Protein AF-A0A954F1F8-F1 (afdb_monomer)

Foldseek 3Di:
DLLVQLVVLLVVLVVLVVVLVPDDPPCSVVSCVPSPVSSVVSNVSSVVSNVVCCVPVVDDPDDDPDD

Sequence (67 aa):
MRMITGAILILTGEQAFAHSQSIPFPNQVFANQVLYPSSLVLVGLGVLFLVWGILTDTRRPSQQPGS

Nearest PDB structures (foldseek):
  6tz5-assembly1_AA  TM=8.633E-01  e=5.916E+00  Homo sapiens
  7jg8-assembly1_5  TM=4.782E-01  e=9.461E+00  Mycolicibacterium smegmatis

Radius of gyration: 17.86 Å; Cα contacts (8 Å, |Δi|>4): 66; chains: 1; bounding box: 41×23×54 Å

Structure (mmCIF, N/CA/C/O backbone):
data_AF-A0A954F1F8-F1
#
_entry.id   AF-A0A954F1F8-F1
#
loop_
_atom_site.group_PDB
_atom_site.id
_atom_site.type_symbol
_atom_site.label_atom_id
_atom_site.label_alt_id
_atom_site.label_comp_id
_atom_site.label_asym_id
_atom_site.label_entity_id
_atom_site.label_seq_id
_atom_site.pdbx_PDB_ins_code
_atom_site.Cartn_x
_atom_site.Cartn_y
_atom_site.Cartn_z
_atom_site.occupancy
_atom_site.B_iso_or_equiv
_atom_s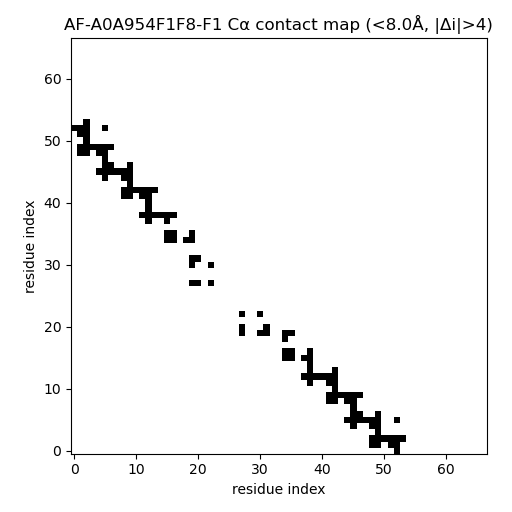ite.auth_seq_id
_atom_site.auth_comp_id
_atom_site.auth_asym_id
_atom_site.auth_atom_id
_atom_site.pdbx_PDB_model_num
ATOM 1 N N . MET A 1 1 ? -8.496 7.192 14.301 1.00 82.75 1 MET A N 1
ATOM 2 C CA . MET A 1 1 ? -7.236 7.396 13.534 1.00 82.75 1 MET A CA 1
ATOM 3 C C . MET A 1 1 ? -6.916 6.219 12.615 1.00 82.75 1 MET A C 1
ATOM 5 O O . MET A 1 1 ? -6.564 6.460 11.473 1.00 82.75 1 MET A O 1
ATOM 9 N N . ARG A 1 2 ? -7.077 4.962 13.061 1.00 91.62 2 ARG A N 1
ATOM 10 C CA . ARG A 1 2 ? -6.690 3.760 12.294 1.00 91.62 2 ARG A CA 1
ATOM 11 C C . ARG A 1 2 ? -7.423 3.617 10.958 1.00 91.62 2 ARG A C 1
ATOM 13 O O . ARG A 1 2 ? -6.780 3.342 9.956 1.00 91.62 2 ARG A O 1
ATOM 20 N N . MET A 1 3 ? -8.727 3.907 10.928 1.00 93.69 3 MET A N 1
ATOM 21 C CA . MET A 1 3 ? -9.501 3.919 9.678 1.00 93.69 3 MET A CA 1
ATOM 22 C C . MET A 1 3 ? -8.988 4.961 8.675 1.00 93.69 3 MET A C 1
ATOM 24 O O . MET A 1 3 ? -8.876 4.659 7.494 1.00 93.69 3 MET A O 1
ATOM 28 N N . ILE A 1 4 ? -8.625 6.161 9.147 1.00 94.50 4 ILE A N 1
ATOM 29 C CA . ILE A 1 4 ? -8.082 7.233 8.295 1.00 94.50 4 ILE A CA 1
ATOM 30 C C . ILE A 1 4 ? -6.725 6.808 7.729 1.00 94.50 4 ILE A C 1
ATOM 32 O O . ILE A 1 4 ? -6.502 6.919 6.530 1.00 94.50 4 ILE A O 1
ATOM 36 N N . THR A 1 5 ? -5.842 6.262 8.569 1.00 96.62 5 THR A N 1
ATOM 37 C CA . THR A 1 5 ? -4.563 5.698 8.118 1.00 96.62 5 THR A CA 1
ATOM 38 C C . THR A 1 5 ? -4.778 4.602 7.075 1.00 96.62 5 THR A C 1
ATOM 40 O O . THR A 1 5 ? -4.134 4.628 6.032 1.00 96.62 5 THR A O 1
ATOM 43 N N . GLY A 1 6 ? -5.716 3.680 7.316 1.00 96.75 6 GLY A N 1
ATOM 44 C CA . GLY A 1 6 ? -6.066 2.625 6.368 1.00 96.75 6 GLY A CA 1
ATOM 45 C C . GLY A 1 6 ? -6.539 3.173 5.020 1.00 96.75 6 GLY A C 1
ATOM 46 O O . GLY A 1 6 ? -6.028 2.765 3.981 1.00 96.75 6 GLY A O 1
ATOM 47 N N . ALA A 1 7 ? -7.440 4.158 5.035 1.00 97.19 7 ALA A N 1
ATOM 48 C CA . ALA A 1 7 ? -7.932 4.816 3.826 1.00 97.19 7 ALA A CA 1
ATOM 49 C C . ALA A 1 7 ? -6.808 5.517 3.040 1.00 97.19 7 ALA A C 1
ATOM 51 O O . ALA A 1 7 ? -6.717 5.354 1.827 1.00 97.19 7 ALA A O 1
ATOM 52 N N . ILE A 1 8 ? -5.910 6.236 3.724 1.00 98.06 8 ILE A N 1
ATOM 53 C CA . ILE A 1 8 ? -4.759 6.898 3.088 1.00 98.06 8 ILE A CA 1
ATOM 54 C C . ILE A 1 8 ? -3.827 5.874 2.432 1.00 98.06 8 ILE A C 1
ATOM 56 O O . ILE A 1 8 ? -3.369 6.090 1.311 1.00 98.06 8 ILE A O 1
ATOM 60 N N . LEU A 1 9 ? -3.552 4.753 3.103 1.00 98.12 9 LEU A N 1
ATOM 61 C CA . LEU A 1 9 ? -2.699 3.697 2.557 1.00 98.12 9 LEU A CA 1
ATOM 62 C C . LEU A 1 9 ? -3.311 3.058 1.304 1.00 98.12 9 LEU A C 1
ATOM 64 O O . LEU A 1 9 ? -2.590 2.846 0.333 1.00 98.12 9 LEU A O 1
ATOM 68 N N . ILE A 1 10 ? -4.628 2.825 1.289 1.00 98.31 10 ILE A N 1
ATOM 69 C CA . ILE A 1 10 ? -5.335 2.311 0.104 1.00 98.31 10 ILE A CA 1
ATOM 70 C C . ILE A 1 10 ? -5.210 3.294 -1.065 1.00 98.31 10 ILE A C 1
ATOM 72 O O . ILE A 1 10 ? -4.776 2.892 -2.142 1.00 98.31 10 ILE A O 1
ATOM 76 N N . LEU A 1 11 ? -5.507 4.580 -0.841 1.00 98.38 11 LEU A N 1
ATOM 77 C CA . LEU A 1 11 ? -5.399 5.620 -1.875 1.00 98.38 11 LEU A CA 1
ATOM 78 C C . LEU A 1 11 ? -3.966 5.760 -2.406 1.00 98.38 11 LEU A C 1
ATOM 80 O O . LEU A 1 11 ? -3.748 5.932 -3.602 1.00 98.38 11 LEU A O 1
ATOM 84 N N . THR A 1 12 ? -2.972 5.657 -1.524 1.00 98.06 12 THR A N 1
ATOM 85 C CA . THR A 1 12 ? -1.558 5.710 -1.920 1.00 98.06 12 THR A CA 1
ATOM 86 C C . THR A 1 12 ? -1.166 4.477 -2.735 1.00 98.06 12 THR A C 1
ATOM 88 O O . THR A 1 12 ? -0.431 4.593 -3.713 1.00 98.06 12 THR A O 1
ATOM 91 N N . GLY A 1 13 ? -1.667 3.294 -2.368 1.00 97.94 13 GLY A N 1
ATOM 92 C CA . GLY A 1 13 ? -1.466 2.073 -3.143 1.00 97.94 13 GLY A CA 1
ATOM 93 C C . GLY A 1 13 ? -2.080 2.172 -4.541 1.00 97.94 13 GLY A C 1
ATOM 94 O O . GLY A 1 13 ? -1.411 1.857 -5.523 1.00 97.94 13 GLY A O 1
ATOM 95 N N . GLU A 1 14 ? -3.302 2.695 -4.651 1.00 98.00 14 GLU A N 1
ATOM 96 C CA . GLU A 1 14 ? -3.947 2.974 -5.939 1.00 98.00 14 GLU A CA 1
ATOM 97 C C . GLU A 1 14 ? -3.130 3.968 -6.779 1.00 98.00 14 GLU A C 1
ATOM 99 O O . GLU A 1 14 ? -2.889 3.729 -7.963 1.00 98.00 14 GLU A O 1
ATOM 104 N N . GLN A 1 15 ? -2.620 5.039 -6.161 1.00 97.56 15 GLN A N 1
ATOM 105 C CA . GLN A 1 15 ? -1.756 6.005 -6.837 1.00 97.56 15 GLN A CA 1
ATOM 106 C C . GLN A 1 15 ? -0.474 5.349 -7.365 1.00 97.56 15 GLN A C 1
ATOM 108 O O . GLN A 1 15 ? -0.105 5.585 -8.516 1.00 97.56 15 GLN A O 1
ATOM 113 N N . ALA A 1 16 ? 0.191 4.509 -6.565 1.00 97.44 16 ALA A N 1
ATOM 114 C CA . ALA A 1 16 ? 1.406 3.810 -6.980 1.00 97.44 16 ALA A CA 1
ATOM 115 C C . ALA A 1 16 ? 1.140 2.878 -8.174 1.00 97.44 16 ALA A C 1
ATOM 117 O O . ALA A 1 16 ? 1.926 2.841 -9.125 1.00 97.44 16 ALA A O 1
ATOM 118 N N . PHE A 1 17 ? -0.001 2.181 -8.167 1.00 96.81 17 PHE A N 1
ATOM 119 C CA . PHE A 1 17 ? -0.441 1.358 -9.289 1.00 96.81 17 PHE A CA 1
ATOM 120 C C . PHE A 1 17 ? -0.708 2.205 -10.541 1.00 96.81 17 PHE A C 1
ATOM 122 O O . PHE A 1 17 ? -0.138 1.922 -11.595 1.00 96.81 17 PHE A O 1
ATOM 129 N N . ALA A 1 18 ? -1.494 3.278 -10.435 1.00 96.69 18 ALA A N 1
ATOM 130 C CA . ALA A 1 18 ? -1.785 4.170 -11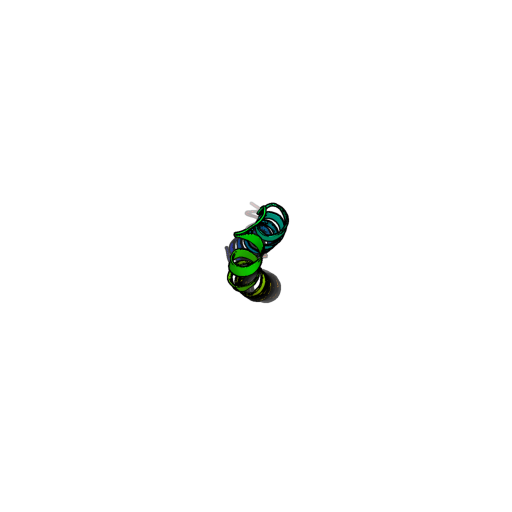.558 1.00 96.69 18 ALA A CA 1
ATOM 131 C C . ALA A 1 18 ? -0.504 4.789 -12.145 1.00 96.69 18 ALA A C 1
ATOM 133 O O . ALA A 1 18 ? -0.329 4.830 -13.362 1.00 96.69 18 ALA A O 1
ATOM 134 N N . HIS A 1 19 ? 0.434 5.190 -11.284 1.00 96.12 19 HIS A N 1
ATOM 135 C CA . HIS A 1 19 ? 1.721 5.737 -11.702 1.00 96.12 19 HIS A CA 1
ATOM 136 C C . HIS A 1 19 ? 2.560 4.710 -12.474 1.00 96.12 19 HIS A C 1
ATOM 138 O O . HIS A 1 19 ? 3.183 5.058 -13.473 1.00 96.12 19 HIS A O 1
ATOM 144 N N . SER A 1 20 ? 2.532 3.431 -12.082 1.00 95.25 20 SER A N 1
ATOM 145 C CA . SER A 1 20 ? 3.217 2.370 -12.836 1.00 95.25 20 SER A CA 1
ATOM 146 C C . SER A 1 20 ? 2.722 2.271 -14.285 1.00 95.25 20 SER A C 1
ATOM 148 O O . SER A 1 20 ? 3.512 2.050 -15.201 1.00 95.25 20 SER A O 1
ATOM 150 N N . GLN A 1 21 ? 1.423 2.507 -14.505 1.00 93.62 21 GLN A N 1
ATOM 151 C CA . GLN A 1 21 ? 0.793 2.439 -15.825 1.00 93.62 21 GLN A CA 1
ATOM 152 C C . GLN A 1 21 ? 1.073 3.673 -16.685 1.00 93.62 21 GLN A C 1
ATOM 154 O O . GLN A 1 21 ? 1.043 3.581 -17.909 1.00 93.62 21 GLN A O 1
ATOM 159 N N . SER A 1 22 ? 1.367 4.819 -16.067 1.00 95.19 22 SER A N 1
ATOM 160 C CA . SER A 1 22 ? 1.675 6.054 -16.793 1.00 95.19 22 SER A CA 1
ATOM 161 C C . SER A 1 22 ? 3.151 6.197 -17.172 1.00 95.19 22 SER A C 1
ATOM 163 O O . SER A 1 22 ? 3.493 7.136 -17.888 1.00 95.19 22 SER A O 1
ATOM 165 N N . ILE A 1 23 ? 4.043 5.328 -16.677 1.00 95.31 23 ILE A N 1
ATOM 166 C CA . ILE A 1 23 ? 5.482 5.443 -16.948 1.00 95.31 23 ILE A CA 1
ATOM 167 C C . ILE A 1 23 ? 5.800 4.922 -18.358 1.00 95.31 23 ILE A C 1
ATOM 169 O O . ILE A 1 23 ? 5.565 3.746 -18.646 1.00 95.31 23 ILE A O 1
ATOM 173 N N . PRO A 1 24 ? 6.371 5.765 -19.239 1.00 92.56 24 PRO A N 1
ATOM 174 C CA . PRO A 1 24 ? 6.693 5.369 -20.601 1.00 92.56 24 PRO A CA 1
ATOM 175 C C . PRO A 1 24 ? 7.976 4.526 -20.683 1.00 92.56 24 PRO A C 1
ATOM 177 O O . PRO A 1 24 ? 8.785 4.439 -19.751 1.00 92.56 24 PRO A O 1
ATOM 180 N N . PHE A 1 25 ? 8.187 3.924 -21.854 1.00 90.56 25 PHE A N 1
ATOM 181 C CA . PHE A 1 25 ? 9.449 3.283 -22.225 1.00 90.56 25 PHE A CA 1
ATOM 182 C C . PHE A 1 25 ? 10.634 4.266 -22.096 1.00 90.56 25 PHE A C 1
ATOM 184 O O . PHE A 1 25 ? 10.470 5.449 -22.402 1.00 90.56 25 PHE A O 1
ATOM 191 N N . PRO A 1 26 ? 11.837 3.811 -21.688 1.00 90.94 26 PRO A N 1
ATOM 192 C CA . PRO A 1 26 ? 12.223 2.430 -21.357 1.00 90.94 26 PRO A CA 1
ATOM 193 C C . PRO A 1 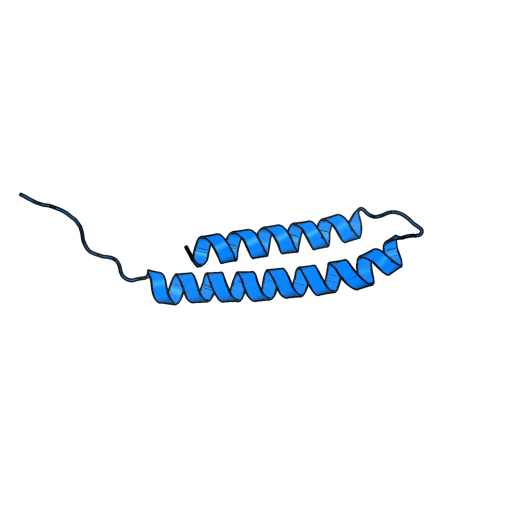26 ? 11.997 2.028 -19.895 1.00 90.94 26 PRO A C 1
ATOM 195 O O . PRO A 1 26 ? 12.150 0.860 -19.543 1.00 90.94 26 PRO A O 1
ATOM 198 N N . ASN A 1 27 ? 11.616 2.971 -19.036 1.00 94.06 27 ASN A N 1
ATOM 199 C CA . ASN A 1 27 ? 11.621 2.761 -17.588 1.00 94.06 27 ASN A CA 1
ATOM 200 C C . ASN A 1 27 ? 10.418 1.959 -17.077 1.00 94.06 27 ASN A C 1
ATOM 202 O O . ASN A 1 27 ? 10.416 1.554 -15.917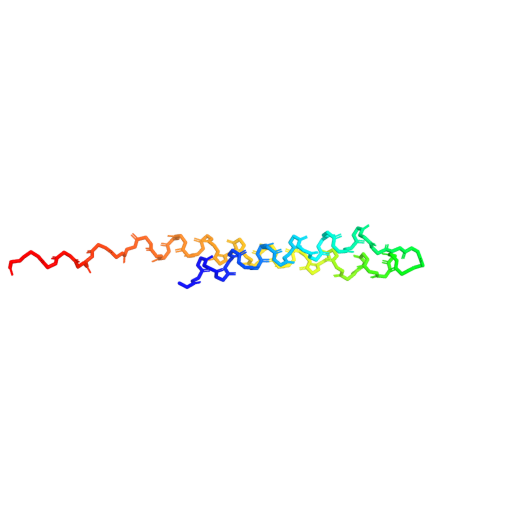 1.00 94.06 27 ASN A O 1
ATOM 206 N N . GLN A 1 28 ? 9.424 1.694 -17.929 1.00 93.69 28 GLN A N 1
ATOM 207 C CA . GLN A 1 28 ? 8.201 0.971 -17.575 1.00 93.69 28 GLN A CA 1
ATOM 208 C C . GLN A 1 28 ? 8.470 -0.388 -16.907 1.00 93.69 28 GLN A C 1
ATOM 210 O O . GLN A 1 28 ? 7.824 -0.724 -15.918 1.00 93.69 28 GLN A O 1
ATOM 215 N N . VAL A 1 29 ? 9.441 -1.167 -17.403 1.00 92.62 29 VAL A N 1
ATOM 216 C CA . VAL A 1 29 ? 9.753 -2.497 -16.845 1.00 92.62 29 VAL A CA 1
ATOM 217 C C . VAL A 1 29 ? 10.261 -2.379 -15.409 1.00 92.62 29 VAL A C 1
ATOM 219 O O . VAL A 1 29 ? 9.752 -3.053 -14.516 1.00 92.62 29 VAL A O 1
ATOM 222 N N . PHE A 1 30 ? 11.228 -1.491 -15.179 1.00 93.81 30 PHE A N 1
ATOM 223 C CA . PHE A 1 30 ? 11.788 -1.257 -13.849 1.00 93.81 30 PHE A CA 1
ATOM 224 C C . PHE A 1 30 ? 10.747 -0.656 -12.898 1.00 93.81 30 PHE A C 1
ATOM 226 O O . PHE A 1 30 ? 10.603 -1.098 -11.761 1.00 93.81 30 PHE A O 1
ATOM 233 N N . ALA A 1 31 ? 9.967 0.309 -13.384 1.00 93.50 31 ALA A N 1
ATOM 234 C CA . ALA A 1 31 ? 8.888 0.914 -12.624 1.00 93.50 31 ALA A CA 1
ATOM 235 C C . ALA A 1 31 ? 7.856 -0.123 -12.171 1.00 93.50 31 ALA A C 1
ATOM 237 O O . ALA A 1 31 ? 7.498 -0.150 -10.996 1.00 93.50 31 ALA A O 1
ATOM 238 N N . ASN A 1 32 ? 7.433 -1.021 -13.063 1.00 94.06 32 ASN A N 1
ATOM 239 C CA . ASN A 1 32 ? 6.485 -2.076 -12.721 1.00 94.06 32 ASN A CA 1
ATOM 240 C C . ASN A 1 32 ? 7.052 -3.044 -11.676 1.00 94.06 32 ASN A C 1
ATOM 242 O O . ASN A 1 32 ? 6.327 -3.437 -10.770 1.00 94.06 32 ASN A O 1
ATOM 246 N N . GLN A 1 33 ? 8.343 -3.383 -11.741 1.00 96.12 33 GLN A N 1
ATOM 247 C CA . GLN A 1 33 ? 8.988 -4.270 -10.761 1.00 96.12 33 GLN A CA 1
ATOM 248 C C . GLN A 1 33 ? 8.991 -3.714 -9.330 1.00 96.12 33 GLN A C 1
ATOM 250 O O . GLN A 1 33 ? 9.103 -4.491 -8.387 1.00 96.12 33 GLN A O 1
ATOM 255 N N . VAL A 1 34 ? 8.855 -2.396 -9.154 1.00 95.81 34 VAL A N 1
ATOM 256 C CA . 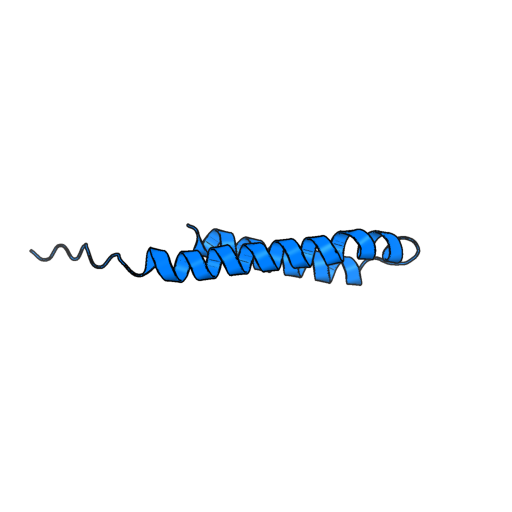VAL A 1 34 ? 8.872 -1.745 -7.833 1.00 95.81 34 VAL A CA 1
ATOM 257 C C . VAL A 1 34 ? 7.483 -1.261 -7.418 1.00 95.81 34 VAL A C 1
ATOM 259 O O . VAL A 1 34 ? 7.050 -1.511 -6.293 1.00 95.81 34 VAL A O 1
ATOM 262 N N . LEU A 1 35 ? 6.769 -0.586 -8.320 1.00 96.06 35 LEU A N 1
ATOM 263 C CA . LEU A 1 35 ? 5.489 0.060 -8.029 1.00 96.06 35 LEU A CA 1
ATOM 264 C C . LEU A 1 35 ? 4.332 -0.935 -7.892 1.00 96.06 35 LEU A C 1
ATOM 266 O O . LEU A 1 35 ? 3.453 -0.718 -7.062 1.00 96.06 35 LEU A O 1
ATOM 270 N N . TYR A 1 36 ? 4.334 -2.051 -8.634 1.00 94.94 36 TYR A N 1
ATOM 271 C CA . TYR A 1 36 ? 3.311 -3.084 -8.431 1.00 94.94 36 TYR A CA 1
ATOM 272 C C . TYR A 1 36 ? 3.421 -3.720 -7.041 1.00 94.94 36 TYR A C 1
ATOM 274 O O . TYR A 1 36 ? 2.433 -3.686 -6.304 1.00 94.94 36 TYR A O 1
ATOM 282 N N . PRO A 1 37 ? 4.587 -4.251 -6.619 1.00 97.25 37 PRO A N 1
ATOM 283 C CA . PRO A 1 37 ? 4.714 -4.817 -5.281 1.00 97.25 37 PRO A CA 1
ATOM 284 C C . PRO A 1 37 ? 4.417 -3.805 -4.175 1.00 97.25 37 PRO A C 1
ATOM 286 O O . PRO A 1 37 ? 3.729 -4.143 -3.213 1.00 97.25 37 PRO A O 1
ATOM 289 N N . SER A 1 38 ? 4.879 -2.557 -4.310 1.00 97.25 38 SER A N 1
ATOM 290 C CA . SER A 1 38 ? 4.609 -1.530 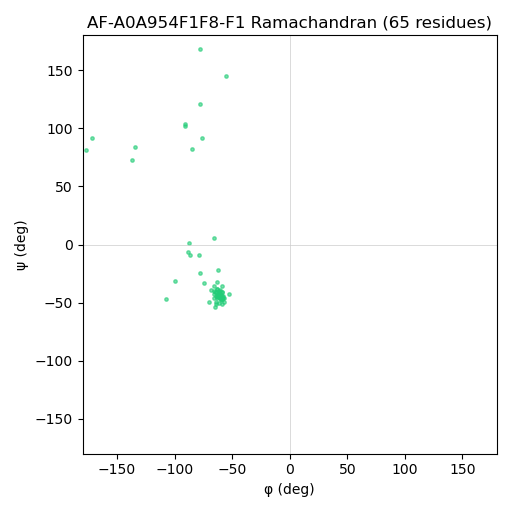-3.300 1.00 97.25 38 SER A CA 1
ATOM 291 C C . SER A 1 38 ? 3.123 -1.173 -3.223 1.00 97.25 38 SER A C 1
ATOM 293 O O . SER A 1 38 ? 2.598 -1.073 -2.115 1.00 97.25 38 SER A O 1
ATOM 295 N N . SER A 1 39 ? 2.419 -1.074 -4.360 1.00 97.69 39 SER A N 1
ATOM 296 C CA . SER A 1 39 ? 0.966 -0.856 -4.386 1.00 97.69 39 SER A CA 1
ATOM 297 C C . SER A 1 39 ? 0.212 -1.957 -3.637 1.00 97.69 39 SER A C 1
ATOM 299 O O . SER A 1 39 ? -0.639 -1.660 -2.801 1.00 97.69 39 SER A O 1
ATOM 301 N N . LEU A 1 40 ? 0.589 -3.223 -3.848 1.00 97.81 40 LEU A N 1
ATOM 302 C CA . LEU A 1 40 ? -0.010 -4.369 -3.166 1.00 97.81 40 LEU A CA 1
ATOM 303 C C . LEU A 1 40 ? 0.236 -4.336 -1.657 1.00 97.81 40 LEU A C 1
ATOM 305 O O . LEU A 1 40 ? -0.690 -4.568 -0.881 1.00 97.81 40 LEU A O 1
ATOM 309 N N . VAL A 1 41 ? 1.462 -4.020 -1.230 1.00 98.38 41 VAL A N 1
ATOM 310 C CA . VAL A 1 41 ? 1.797 -3.893 0.196 1.00 98.38 41 VAL A CA 1
ATOM 311 C C . VAL A 1 41 ? 0.996 -2.761 0.839 1.00 98.38 41 VAL A C 1
ATOM 31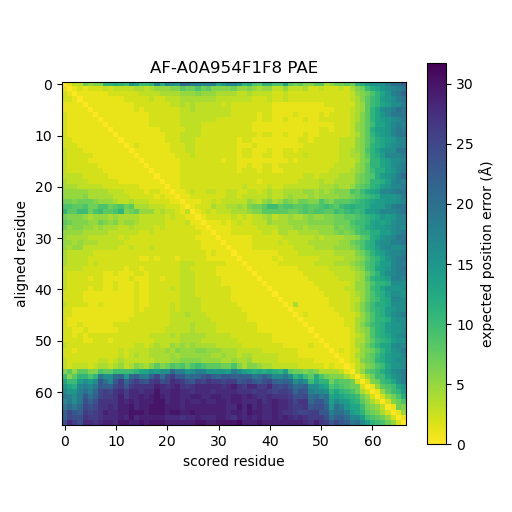3 O 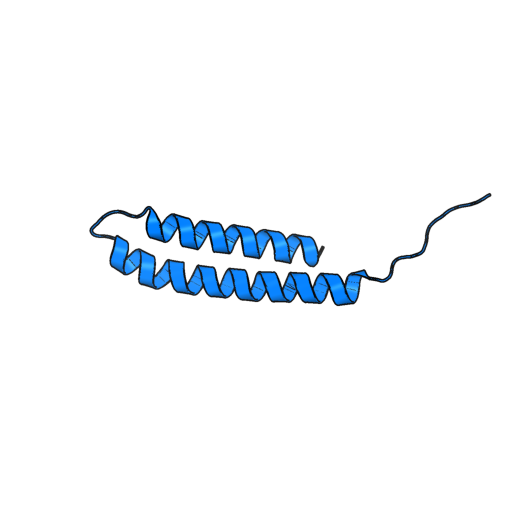O . VAL A 1 41 ? 0.428 -2.949 1.914 1.00 98.38 41 VAL A O 1
ATOM 316 N N . LEU A 1 42 ? 0.906 -1.604 0.178 1.00 98.31 42 LEU A N 1
ATOM 317 C CA . LEU A 1 42 ? 0.156 -0.449 0.671 1.00 98.31 42 LEU A CA 1
ATOM 318 C C . LEU A 1 42 ? -1.337 -0.751 0.797 1.00 98.31 42 LEU A C 1
ATOM 320 O O . LEU A 1 42 ? -1.918 -0.480 1.847 1.00 98.31 42 LEU A O 1
ATOM 324 N N . VAL A 1 43 ? -1.947 -1.367 -0.218 1.00 98.25 43 VAL A N 1
ATOM 325 C CA . VAL A 1 43 ? -3.354 -1.787 -0.159 1.00 98.25 43 VAL A CA 1
ATOM 326 C C . VAL A 1 43 ? -3.557 -2.835 0.935 1.00 98.25 43 VAL A C 1
ATOM 328 O O . VAL A 1 43 ? -4.485 -2.701 1.728 1.00 98.25 43 VAL A O 1
ATOM 331 N N . GLY A 1 44 ? -2.679 -3.835 1.043 1.00 98.44 44 GLY A N 1
ATOM 332 C CA . GLY A 1 44 ? -2.765 -4.872 2.074 1.00 98.44 44 GLY A CA 1
ATOM 333 C C . GLY A 1 44 ? -2.706 -4.304 3.494 1.00 98.44 44 GLY A C 1
ATOM 334 O O . GLY A 1 44 ? -3.556 -4.617 4.330 1.00 98.44 44 GLY A O 1
ATOM 335 N N . LEU A 1 45 ? -1.752 -3.406 3.761 1.00 98.25 45 LEU A N 1
ATOM 336 C CA . LEU A 1 45 ? -1.664 -2.693 5.037 1.00 98.25 45 LEU A CA 1
ATOM 337 C C . LEU A 1 45 ? -2.867 -1.772 5.251 1.00 98.25 45 LEU A C 1
ATOM 339 O O . LEU A 1 45 ? -3.413 -1.715 6.350 1.00 98.25 45 LEU A O 1
ATOM 343 N N . GLY A 1 46 ? -3.311 -1.073 4.210 1.00 97.94 46 GLY A N 1
ATOM 344 C CA . GLY A 1 46 ? -4.462 -0.188 4.280 1.00 97.94 46 GLY A CA 1
ATOM 345 C C . GLY A 1 46 ? -5.746 -0.924 4.656 1.00 97.94 46 GLY A C 1
ATOM 346 O O . GLY A 1 46 ? -6.441 -0.507 5.582 1.00 97.94 46 GLY A O 1
ATOM 347 N N . VAL A 1 47 ? -6.007 -2.072 4.027 1.00 98.12 47 VAL A N 1
ATOM 348 C CA . VAL A 1 47 ? -7.118 -2.973 4.369 1.00 98.12 47 VAL A CA 1
ATOM 349 C C . VAL A 1 47 ? -6.983 -3.481 5.800 1.00 98.12 47 VAL A C 1
ATOM 351 O O . VAL A 1 47 ? -7.959 -3.435 6.546 1.00 98.12 47 VAL A O 1
ATOM 354 N N . LEU A 1 48 ? -5.786 -3.899 6.224 1.00 98.00 48 LEU A N 1
ATOM 355 C CA . LEU A 1 48 ? -5.541 -4.337 7.600 1.00 98.00 48 LEU A CA 1
ATOM 356 C C . LEU A 1 48 ? -5.904 -3.242 8.614 1.00 98.00 48 LEU A C 1
ATOM 358 O O . LEU A 1 48 ? -6.643 -3.500 9.563 1.00 98.00 48 LEU A O 1
ATOM 362 N N . PHE A 1 49 ? -5.428 -2.013 8.403 1.00 97.06 49 PHE A N 1
ATOM 363 C CA . PHE A 1 49 ? -5.723 -0.874 9.276 1.00 97.06 49 PHE A CA 1
ATOM 364 C C . PHE A 1 49 ? -7.196 -0.470 9.246 1.00 97.06 49 PHE A C 1
ATOM 366 O O . PHE A 1 49 ? -7.740 -0.064 10.276 1.00 97.06 49 PHE A O 1
ATOM 373 N N . LEU A 1 50 ? -7.843 -0.581 8.087 1.00 95.69 50 LEU A N 1
ATOM 374 C CA . LEU A 1 50 ? -9.251 -0.254 7.915 1.00 95.69 50 LEU A CA 1
ATOM 375 C C . LEU A 1 50 ? -10.136 -1.276 8.638 1.00 95.69 50 LEU A C 1
ATOM 377 O O . LEU A 1 50 ? -10.953 -0.878 9.464 1.00 95.69 50 LEU A O 1
ATOM 381 N N . VAL A 1 51 ? -9.907 -2.576 8.428 1.00 95.81 51 VAL A N 1
ATOM 382 C CA . VAL A 1 51 ? -10.604 -3.661 9.140 1.00 95.81 51 VAL A CA 1
ATOM 383 C C . VAL A 1 51 ? -10.357 -3.563 10.642 1.00 95.81 51 VAL A C 1
ATOM 385 O O . VAL A 1 51 ? -11.304 -3.583 11.425 1.00 95.81 51 VAL A O 1
ATOM 388 N N . TRP A 1 52 ? -9.104 -3.382 11.063 1.00 94.94 52 TRP A N 1
ATOM 389 C CA . TRP A 1 52 ? -8.771 -3.197 12.473 1.00 94.94 52 TRP A CA 1
ATOM 390 C C . TRP A 1 52 ? -9.482 -1.977 13.064 1.00 94.94 52 TRP A C 1
ATOM 392 O O . TRP A 1 52 ? -10.024 -2.036 14.168 1.00 94.94 52 TRP A O 1
ATOM 402 N N . GLY A 1 53 ? -9.483 -0.860 12.338 1.00 93.75 53 GLY A N 1
ATOM 403 C CA . GLY A 1 53 ? -10.170 0.364 12.727 1.00 93.75 53 GLY A CA 1
ATOM 404 C C . GLY A 1 53 ? -11.665 0.137 12.916 1.00 93.75 53 GLY A C 1
ATOM 405 O O . GLY A 1 53 ? -12.188 0.500 13.960 1.00 93.75 53 GLY A O 1
ATOM 406 N N . ILE A 1 54 ? -12.326 -0.547 11.980 1.00 93.06 54 ILE A N 1
ATOM 407 C CA . ILE A 1 54 ? -13.743 -0.913 12.101 1.00 93.06 54 ILE A CA 1
ATOM 408 C C . ILE A 1 54 ? -13.965 -1.768 13.354 1.00 93.06 54 ILE A C 1
ATOM 410 O O . ILE A 1 54 ? -14.794 -1.427 14.194 1.00 93.06 54 ILE A O 1
ATOM 414 N N . LEU A 1 55 ? -13.191 -2.840 13.537 1.00 93.44 55 LEU A N 1
ATOM 415 C CA . LEU A 1 55 ? -13.368 -3.758 14.667 1.00 93.44 55 LEU A CA 1
ATOM 416 C C . LEU A 1 55 ? -13.127 -3.095 16.033 1.00 93.44 55 LEU A C 1
ATOM 418 O O . LEU A 1 55 ? -13.767 -3.468 17.016 1.00 93.44 55 LEU A O 1
ATOM 422 N N . THR A 1 56 ? -12.221 -2.116 16.111 1.00 90.94 56 THR A N 1
ATOM 423 C CA . THR A 1 56 ? -11.804 -1.502 17.385 1.00 90.94 56 THR A CA 1
ATOM 424 C C . THR A 1 56 ? -12.472 -0.166 17.700 1.00 90.94 56 THR A C 1
ATOM 426 O O . THR A 1 56 ? -12.718 0.112 18.872 1.00 90.94 56 THR A O 1
ATOM 429 N N . ASP A 1 57 ? -12.826 0.640 16.695 1.00 76.75 57 ASP A N 1
ATOM 430 C CA . ASP A 1 57 ? -13.481 1.942 16.891 1.00 76.75 57 ASP A CA 1
ATOM 431 C C . ASP A 1 57 ? -15.025 1.818 16.982 1.00 76.75 57 ASP A C 1
ATOM 433 O O . ASP A 1 57 ? -15.701 2.813 17.238 1.00 76.75 57 ASP A O 1
ATOM 437 N N . THR A 1 58 ? -15.605 0.606 16.902 1.00 66.12 58 THR A N 1
ATOM 438 C CA . THR A 1 58 ? -17.063 0.343 17.053 1.00 66.12 58 THR A CA 1
ATOM 439 C C . THR A 1 58 ? -17.615 0.631 18.473 1.00 66.12 58 THR A C 1
ATOM 441 O O . THR A 1 58 ? -18.788 0.400 18.759 1.00 66.12 58 THR A O 1
ATOM 444 N N . ARG A 1 59 ? -16.824 1.189 19.404 1.00 63.44 59 ARG A N 1
ATOM 445 C CA . ARG A 1 59 ? -17.289 1.531 20.764 1.00 63.44 59 ARG A CA 1
ATOM 446 C C . ARG A 1 59 ? -16.850 2.924 21.227 1.00 63.44 59 ARG A C 1
ATOM 448 O O . ARG A 1 59 ? -15.911 3.056 22.005 1.00 63.44 59 ARG A O 1
ATOM 455 N N . ARG A 1 60 ? -17.604 3.957 20.838 1.00 58.31 60 ARG A N 1
ATOM 456 C CA . ARG A 1 60 ? -17.807 5.164 21.669 1.00 58.31 60 ARG A CA 1
ATOM 457 C C . ARG A 1 60 ? -19.271 5.635 21.657 1.00 58.31 60 ARG A C 1
ATOM 459 O O . ARG A 1 60 ? -19.571 6.669 21.068 1.00 58.31 60 ARG A O 1
ATOM 466 N N . PRO A 1 61 ? -20.196 4.929 22.325 1.00 58.59 61 PRO A N 1
ATOM 467 C CA . PRO A 1 61 ? -21.431 5.537 22.792 1.00 58.59 61 PRO A CA 1
ATOM 468 C C . PRO A 1 61 ? -21.168 6.204 24.149 1.00 58.59 61 PRO A C 1
ATOM 470 O O . PRO A 1 61 ? -21.407 5.606 25.192 1.00 58.59 61 PRO A O 1
ATOM 473 N N . SER A 1 62 ? -20.620 7.420 24.153 1.00 64.00 62 SER A N 1
ATOM 474 C CA . SER A 1 62 ? -20.622 8.276 25.349 1.00 64.00 62 SER A CA 1
ATOM 475 C C . SER A 1 62 ? -20.113 9.680 25.035 1.00 64.00 62 SER A C 1
ATOM 477 O O . SER A 1 62 ? -18.919 9.951 25.096 1.00 64.00 62 SER A O 1
ATOM 479 N N . GLN A 1 63 ? -21.047 10.572 24.705 1.00 56.88 63 GLN A N 1
ATOM 480 C CA . GLN A 1 63 ? -21.244 11.852 25.399 1.00 56.88 63 GLN A CA 1
ATOM 481 C 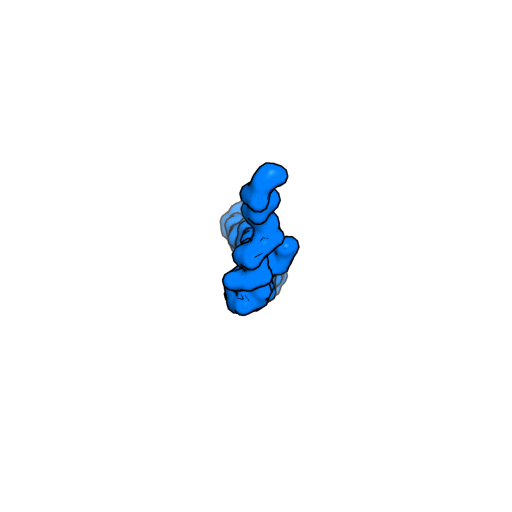C . GLN A 1 63 ? -22.451 12.555 24.769 1.00 56.88 63 GLN A C 1
ATOM 483 O O . GLN A 1 63 ? -22.330 13.423 23.913 1.00 56.88 63 GLN A O 1
ATOM 488 N N . GLN A 1 64 ? -23.638 12.138 25.201 1.00 57.38 64 GLN A N 1
ATOM 489 C CA . GLN A 1 64 ? -24.794 13.020 25.254 1.00 57.38 64 GLN A CA 1
ATOM 490 C C . GLN A 1 64 ? -24.757 13.635 26.659 1.00 57.38 64 GLN A C 1
ATOM 492 O O . GLN A 1 64 ? -25.085 12.929 27.613 1.00 57.38 64 GLN A O 1
ATOM 497 N N . PRO A 1 65 ? -24.301 14.886 26.849 1.00 54.22 65 PRO A N 1
ATOM 498 C CA . PRO A 1 65 ? -24.604 15.600 28.072 1.00 54.22 65 PRO A CA 1
ATOM 499 C C . PRO A 1 65 ? -26.056 16.056 27.943 1.00 54.22 65 PRO A C 1
ATOM 501 O O . PRO A 1 65 ? -26.357 17.079 27.337 1.00 54.22 65 PRO A O 1
ATOM 504 N N . GLY A 1 66 ? -26.966 15.215 28.426 1.00 70.31 66 GLY A N 1
ATOM 505 C CA . GLY A 1 66 ? -28.314 15.635 28.762 1.00 70.31 66 GLY A CA 1
ATOM 506 C C . GLY A 1 66 ? -28.336 16.056 30.224 1.00 70.31 66 GLY A C 1
ATOM 507 O O . GLY A 1 66 ? -28.308 15.179 31.081 1.00 70.31 66 GLY A O 1
ATOM 508 N N . SER A 1 67 ? -28.355 17.368 30.464 1.00 55.34 67 SER A N 1
ATOM 509 C CA . SER A 1 67 ? -29.107 18.081 31.514 1.00 55.34 67 SER A CA 1
ATOM 510 C C . SER A 1 67 ? -28.652 19.534 31.551 1.00 55.34 67 SER A C 1
ATOM 512 O O . SER A 1 67 ? -27.477 19.750 31.929 1.00 55.34 67 SER A O 1
#

Solvent-accessible surface area (backbone atoms only — not comparable to full-atom values): 3608 Å² total; per-residue (Å²): 111,46,39,59,53,8,51,51,28,33,55,50,12,53,49,34,41,54,50,33,72,69,44,56,85,82,54,27,65,62,40,39,71,49,25,48,59,49,15,52,52,29,32,53,52,8,50,51,30,29,54,49,22,55,74,66,64,76,72,77,95,80,84,80,89,85,130

Secondary structure (DSSP, 8-state):
-HHHHHHHHHHHHHHHHHHHHHPPTTTHHHHHHHHHHHHHHHHHHHHHHHHHHHHHHS---------

pLDDT: mean 90.07, std 13.01, range [54.22, 98.44]

Mean predicted aligned error: 6.73 Å